Protein AF-A0A0S8DSS9-F1 (afdb_monomer)

Foldseek 3Di:
DVVVLVVVLVVLLVQLVVLLVQLVCLQPPVVVVVVVVQVVCVVVVHHDDDPDPVVSSVVSNVSSVVSNVVSVVSNCCSVPDDD

Sequence (83 aa):
MTLFYWIYKIFGVIIAVVSFIFGGIAIWHPNSVIKFQQRFCERINWKVEPISWEIEIRSTKRFGRILILLGAILLTLIVFIKI

Radius of gyration: 16.42 Å; Cα contacts (8 Å, |Δi|>4): 63; chains: 1; bounding box: 40×16×45 Å

Structure (mmCIF, N/CA/C/O backbone):
data_AF-A0A0S8DSS9-F1
#
_entry.id   AF-A0A0S8DSS9-F1
#
loop_
_atom_site.group_PDB
_atom_site.id
_atom_site.type_symbol
_atom_site.label_atom_id
_atom_site.label_alt_id
_atom_site.label_comp_id
_atom_site.label_asym_id
_atom_site.label_entity_id
_atom_site.label_seq_id
_atom_site.pdbx_PDB_ins_code
_atom_site.Cartn_x
_atom_site.Cartn_y
_atom_site.Cartn_z
_atom_site.occupancy
_atom_site.B_iso_or_equiv
_atom_site.auth_seq_id
_atom_site.auth_comp_id
_atom_site.auth_asym_id
_atom_site.auth_atom_id
_atom_site.pdbx_PDB_model_num
ATOM 1 N N . MET A 1 1 ? 25.371 1.197 -19.082 1.00 63.78 1 MET A N 1
ATOM 2 C CA . MET A 1 1 ? 24.068 1.903 -18.997 1.00 63.78 1 MET A CA 1
ATOM 3 C C . MET A 1 1 ? 22.859 0.965 -18.990 1.00 63.78 1 MET A C 1
ATOM 5 O O . MET A 1 1 ? 21.920 1.246 -18.262 1.00 63.78 1 MET A O 1
ATOM 9 N N . THR A 1 2 ? 22.869 -0.159 -19.715 1.00 78.44 2 THR A N 1
ATOM 10 C CA . THR A 1 2 ? 21.714 -1.077 -19.822 1.00 78.44 2 THR A CA 1
ATOM 11 C C . THR A 1 2 ? 21.317 -1.772 -18.513 1.00 78.44 2 THR A C 1
ATOM 13 O O . THR A 1 2 ? 20.132 -1.872 -18.223 1.00 78.44 2 THR A O 1
ATOM 16 N N . LEU A 1 3 ? 22.270 -2.208 -17.681 1.00 84.62 3 LEU A N 1
ATOM 17 C CA . LEU A 1 3 ? 21.953 -2.878 -16.409 1.00 84.62 3 LEU A CA 1
ATOM 18 C C . LEU A 1 3 ? 21.199 -1.959 -15.430 1.00 84.62 3 LEU A C 1
ATOM 20 O O . LEU A 1 3 ? 20.175 -2.345 -14.878 1.00 84.62 3 LEU A O 1
ATOM 24 N N . PHE A 1 4 ? 21.680 -0.724 -15.258 1.00 85.56 4 PHE A N 1
ATOM 25 C CA . PHE A 1 4 ? 21.059 0.267 -14.374 1.00 85.56 4 PHE A CA 1
ATOM 26 C C . PHE A 1 4 ? 19.630 0.615 -14.815 1.00 85.56 4 PHE A C 1
ATOM 28 O O . PHE A 1 4 ? 18.731 0.731 -13.986 1.00 85.56 4 PHE A O 1
ATOM 35 N N . TYR A 1 5 ? 19.406 0.694 -16.129 1.00 85.00 5 TYR A N 1
ATOM 36 C CA . TYR A 1 5 ? 18.084 0.898 -16.713 1.00 85.00 5 TYR A CA 1
ATOM 37 C C . TYR A 1 5 ? 17.098 -0.214 -16.329 1.00 85.00 5 TYR A C 1
ATOM 39 O O . TYR A 1 5 ? 15.993 0.066 -15.862 1.00 85.00 5 TYR A O 1
ATOM 47 N N . TRP A 1 6 ? 17.503 -1.479 -16.468 1.00 88.81 6 TRP A N 1
ATOM 48 C CA . TRP A 1 6 ? 16.655 -2.613 -16.096 1.00 88.81 6 TRP A CA 1
ATOM 49 C C . TRP A 1 6 ? 16.383 -2.669 -14.593 1.00 88.81 6 TRP A C 1
ATOM 51 O O . TRP A 1 6 ? 15.245 -2.917 -14.201 1.00 88.81 6 TRP A O 1
ATOM 61 N N . ILE A 1 7 ? 17.382 -2.371 -13.757 1.00 91.62 7 ILE A N 1
ATOM 62 C CA . ILE A 1 7 ? 17.211 -2.305 -12.298 1.00 91.62 7 ILE A CA 1
ATOM 63 C C . ILE A 1 7 ? 16.165 -1.250 -11.924 1.00 91.62 7 ILE A C 1
ATOM 65 O O . ILE A 1 7 ? 15.240 -1.555 -11.171 1.00 91.62 7 ILE A O 1
ATOM 69 N N . TYR A 1 8 ? 16.265 -0.040 -12.483 1.00 90.06 8 TYR A N 1
ATOM 70 C CA . TYR A 1 8 ? 15.292 1.026 -12.240 1.00 90.06 8 TYR A CA 1
ATOM 71 C C . TYR A 1 8 ? 13.873 0.605 -12.645 1.00 90.06 8 TYR A C 1
ATOM 73 O O . TYR A 1 8 ? 12.930 0.783 -11.871 1.00 90.06 8 TYR A O 1
ATOM 81 N N . LYS A 1 9 ? 13.716 -0.009 -13.826 1.00 91.44 9 LYS A N 1
ATOM 82 C CA . LYS A 1 9 ? 12.410 -0.488 -14.297 1.00 91.44 9 LYS A CA 1
ATOM 83 C C . LYS A 1 9 ? 11.827 -1.570 -13.397 1.00 91.44 9 LYS A C 1
ATOM 85 O O . LYS A 1 9 ? 10.657 -1.477 -13.034 1.00 91.44 9 LYS A O 1
ATOM 90 N N . ILE A 1 10 ? 12.626 -2.566 -13.013 1.00 93.62 10 ILE A N 1
ATOM 91 C CA . ILE A 1 10 ? 12.189 -3.645 -12.116 1.00 93.62 10 ILE A CA 1
ATOM 92 C C . ILE A 1 10 ? 11.746 -3.059 -10.775 1.00 93.62 10 ILE A C 1
ATOM 94 O O . ILE A 1 10 ? 10.655 -3.369 -10.300 1.00 93.62 10 ILE A O 1
ATOM 98 N N . PHE A 1 11 ? 12.548 -2.168 -10.192 1.00 94.88 11 PHE A N 1
ATOM 99 C CA . PHE A 1 11 ? 12.220 -1.538 -8.918 1.00 94.88 11 PHE A CA 1
ATOM 100 C C . PHE A 1 11 ? 10.936 -0.704 -9.000 1.00 94.88 11 PHE A C 1
ATOM 102 O O . PHE A 1 11 ? 10.062 -0.811 -8.140 1.00 94.88 11 PHE A O 1
ATOM 109 N N . GLY A 1 12 ? 10.774 0.068 -10.074 1.00 94.94 12 GLY A N 1
ATOM 110 C CA . GLY A 1 12 ? 9.563 0.840 -10.316 1.00 94.94 12 GLY A CA 1
ATOM 111 C C . GLY A 1 12 ? 8.313 -0.034 -10.489 1.00 94.94 12 GLY A C 1
ATOM 112 O O . GLY A 1 12 ? 7.264 0.284 -9.930 1.00 94.94 12 GLY A O 1
ATOM 113 N N . VAL A 1 13 ? 8.423 -1.167 -11.193 1.00 95.69 13 VAL A N 1
ATOM 114 C CA . VAL A 1 13 ? 7.326 -2.144 -11.321 1.00 95.69 13 VAL A CA 1
ATOM 115 C C . VAL A 1 13 ? 6.968 -2.738 -9.960 1.00 95.69 13 VAL A C 1
ATOM 117 O O . VAL A 1 13 ? 5.785 -2.822 -9.633 1.00 95.69 13 VAL A O 1
ATOM 120 N N . ILE A 1 14 ? 7.960 -3.089 -9.137 1.00 96.94 14 ILE A N 1
ATOM 121 C CA . ILE A 1 14 ? 7.726 -3.585 -7.773 1.00 96.94 14 ILE A CA 1
ATOM 122 C C . ILE A 1 14 ? 6.956 -2.543 -6.951 1.00 96.94 14 ILE A C 1
ATOM 124 O O . ILE A 1 14 ? 5.944 -2.884 -6.341 1.00 96.94 14 ILE A O 1
ATOM 128 N N . ILE A 1 15 ? 7.370 -1.271 -6.978 1.00 96.75 15 ILE A N 1
ATOM 129 C CA . ILE A 1 15 ? 6.662 -0.188 -6.273 1.00 96.75 15 ILE A CA 1
ATOM 130 C C . ILE A 1 15 ? 5.219 -0.055 -6.771 1.00 96.75 15 ILE A C 1
ATOM 132 O O . ILE A 1 15 ? 4.305 0.101 -5.957 1.00 96.75 15 ILE A O 1
ATOM 136 N N . ALA A 1 16 ? 4.990 -0.137 -8.084 1.00 96.88 16 ALA A N 1
ATOM 137 C CA . ALA A 1 16 ? 3.648 -0.049 -8.653 1.00 96.88 16 ALA A CA 1
ATOM 138 C C . ALA A 1 16 ? 2.758 -1.205 -8.165 1.00 96.88 16 ALA A C 1
ATOM 140 O O . ALA A 1 16 ? 1.653 -0.966 -7.680 1.00 96.88 16 ALA A O 1
ATOM 141 N N . VAL A 1 17 ? 3.262 -2.443 -8.201 1.00 97.69 17 VAL A N 1
ATOM 142 C CA . VAL A 1 17 ? 2.550 -3.635 -7.703 1.00 97.69 17 VAL A CA 1
ATOM 143 C C . VAL A 1 17 ? 2.224 -3.504 -6.215 1.00 97.69 17 VAL A C 1
ATOM 145 O O . VAL A 1 17 ? 1.079 -3.711 -5.814 1.00 97.69 17 VAL A O 1
ATOM 148 N N . VAL A 1 18 ? 3.198 -3.097 -5.401 1.00 97.88 18 VAL A N 1
ATOM 149 C CA . VAL A 1 18 ? 3.010 -2.836 -3.966 1.00 97.88 18 VAL A CA 1
ATOM 150 C C . VAL A 1 18 ? 1.925 -1.776 -3.751 1.00 97.88 18 VAL A C 1
ATOM 152 O O . VAL A 1 18 ? 1.025 -1.970 -2.934 1.00 97.88 18 VAL A O 1
ATOM 155 N N . SER A 1 19 ? 1.942 -0.697 -4.533 1.00 97.75 19 SER A N 1
ATOM 156 C CA . SER A 1 19 ? 0.936 0.370 -4.466 1.00 97.75 19 SER A CA 1
ATOM 157 C C . SER A 1 19 ? -0.472 -0.135 -4.798 1.00 97.75 19 SER A C 1
ATOM 159 O O . SER A 1 19 ? -1.431 0.230 -4.119 1.00 97.75 19 SER A O 1
ATOM 161 N N . PHE A 1 20 ? -0.617 -1.025 -5.782 1.00 98.06 20 PHE A N 1
ATOM 162 C CA . PHE A 1 20 ? -1.911 -1.640 -6.086 1.00 98.06 20 PHE A CA 1
ATOM 163 C C . PHE A 1 20 ? -2.399 -2.558 -4.964 1.00 98.06 20 PHE A C 1
ATOM 165 O O . PHE A 1 20 ? -3.565 -2.474 -4.576 1.00 98.06 20 PHE A O 1
ATOM 172 N N . ILE A 1 21 ? -1.516 -3.392 -4.408 1.00 98.25 21 ILE A N 1
ATOM 173 C CA . ILE A 1 21 ? -1.864 -4.326 -3.328 1.00 98.25 21 ILE A CA 1
ATOM 174 C C . ILE A 1 21 ? -2.297 -3.556 -2.078 1.00 98.25 21 ILE A C 1
ATOM 176 O O . ILE A 1 21 ? -3.415 -3.736 -1.594 1.00 98.25 21 ILE A O 1
ATOM 180 N N . PHE A 1 22 ? -1.448 -2.662 -1.566 1.00 97.62 22 PHE A N 1
ATOM 181 C CA . PHE A 1 22 ? -1.759 -1.911 -0.349 1.00 97.62 22 PHE A CA 1
ATOM 182 C C . PHE A 1 22 ? -2.898 -0.915 -0.561 1.00 97.62 22 PHE A C 1
ATOM 184 O O . PHE A 1 22 ? -3.732 -0.741 0.330 1.00 97.62 22 PHE A O 1
ATOM 191 N N . GLY A 1 23 ? -2.987 -0.311 -1.747 1.00 97.88 23 GLY A N 1
ATOM 192 C CA . GLY A 1 23 ? -4.093 0.565 -2.105 1.00 97.88 23 GLY A CA 1
ATOM 193 C C . GLY A 1 23 ? -5.429 -0.176 -2.124 1.00 97.88 23 GLY A C 1
ATOM 194 O O . GLY A 1 23 ? -6.407 0.302 -1.547 1.00 97.88 23 GLY A O 1
ATOM 195 N N . GLY A 1 24 ? -5.451 -1.384 -2.693 1.00 98.19 24 GLY A N 1
ATOM 196 C CA . GLY A 1 24 ? -6.604 -2.278 -2.661 1.00 98.19 24 GLY A CA 1
ATOM 197 C C . GLY A 1 24 ? -6.998 -2.664 -1.236 1.00 98.19 24 GLY A C 1
ATOM 198 O O . GLY A 1 24 ? -8.149 -2.473 -0.839 1.00 98.19 24 GLY A O 1
ATOM 199 N N . ILE A 1 25 ? -6.040 -3.127 -0.426 1.00 98.25 25 ILE A N 1
ATOM 200 C CA . ILE A 1 25 ? -6.281 -3.484 0.983 1.00 98.25 25 ILE A CA 1
ATOM 201 C C . ILE A 1 25 ? -6.874 -2.297 1.758 1.00 98.25 25 ILE A C 1
ATOM 203 O O . ILE A 1 25 ? -7.829 -2.481 2.511 1.00 98.25 25 ILE A O 1
ATOM 207 N N . ALA A 1 26 ? -6.377 -1.076 1.548 1.00 97.88 26 ALA A N 1
ATOM 208 C CA . ALA A 1 26 ? -6.904 0.124 2.201 1.00 97.88 26 ALA A CA 1
ATOM 209 C C . ALA A 1 26 ? -8.343 0.473 1.777 1.00 97.88 26 ALA A C 1
ATOM 211 O O . ALA A 1 26 ? -9.099 1.042 2.568 1.00 97.88 26 ALA A O 1
ATOM 212 N N . ILE A 1 27 ? -8.751 0.113 0.557 1.00 98.06 27 ILE 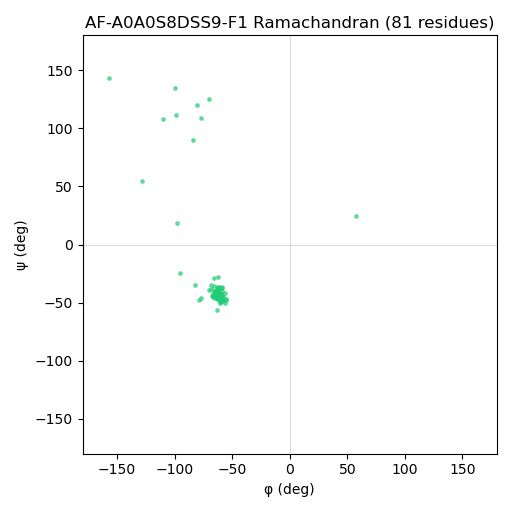A N 1
ATOM 213 C CA . ILE A 1 27 ? -10.120 0.325 0.069 1.00 98.06 27 ILE A CA 1
ATOM 214 C C . ILE A 1 27 ? -11.082 -0.734 0.622 1.00 98.06 27 ILE A C 1
ATOM 216 O O . ILE A 1 27 ? -12.165 -0.378 1.102 1.00 98.06 27 IL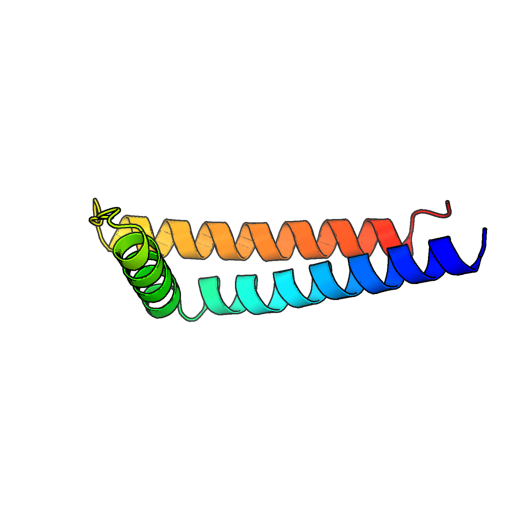E A O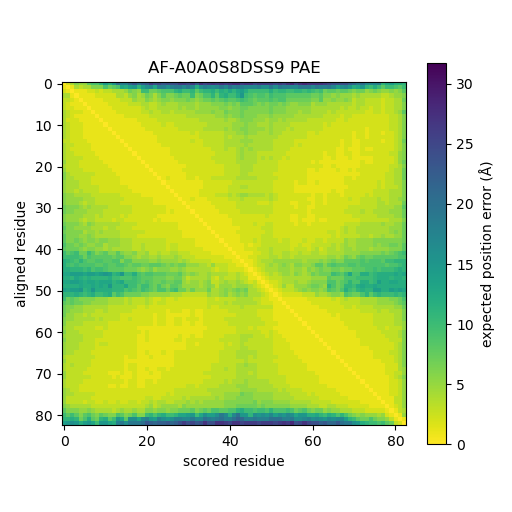 1
ATOM 220 N N . TRP A 1 28 ? -10.702 -2.015 0.560 1.00 98.19 28 TRP A N 1
ATOM 221 C CA . TRP A 1 28 ? -11.564 -3.140 0.951 1.00 98.19 28 TRP A CA 1
ATOM 222 C C . TRP A 1 28 ? -11.580 -3.403 2.459 1.00 98.19 28 TRP A C 1
ATOM 224 O O . TRP A 1 28 ? -12.626 -3.740 3.012 1.00 98.19 28 TRP A O 1
ATOM 234 N N . HIS A 1 29 ? -10.456 -3.193 3.144 1.00 97.69 29 HIS A N 1
ATOM 235 C CA . HIS A 1 29 ? -10.289 -3.482 4.571 1.00 97.69 29 HIS A CA 1
ATOM 236 C C . HIS A 1 29 ? -9.736 -2.280 5.362 1.00 97.69 29 HIS A C 1
ATOM 238 O O . HIS A 1 29 ? -8.751 -2.421 6.096 1.00 97.69 29 HIS A O 1
ATOM 244 N N . PRO A 1 30 ? -10.377 -1.095 5.293 1.00 96.62 30 PRO A N 1
ATOM 245 C CA . PRO A 1 30 ? -9.877 0.122 5.940 1.00 96.62 30 PRO A CA 1
ATOM 246 C C . PRO A 1 30 ? -9.729 -0.038 7.457 1.00 96.62 30 PRO A C 1
ATOM 248 O O . PRO A 1 30 ? -8.741 0.412 8.023 1.00 96.62 30 PRO A O 1
ATOM 251 N N . ASN A 1 31 ? -10.649 -0.756 8.111 1.00 96.19 31 ASN A N 1
ATOM 252 C CA . ASN A 1 31 ? -10.600 -1.006 9.556 1.00 96.19 31 ASN A CA 1
ATOM 253 C C . ASN A 1 31 ? -9.310 -1.725 9.980 1.00 96.19 31 ASN A C 1
ATOM 255 O O . ASN A 1 31 ? -8.732 -1.407 11.017 1.00 96.19 31 ASN A O 1
ATOM 259 N N . SER A 1 32 ? -8.855 -2.699 9.188 1.00 95.88 32 SER A N 1
ATOM 260 C CA . SER A 1 32 ? -7.622 -3.441 9.468 1.00 95.88 32 SER A CA 1
ATOM 261 C C . SER A 1 32 ? -6.393 -2.560 9.273 1.00 95.88 32 SER A C 1
ATOM 263 O O . SER A 1 32 ? -5.467 -2.624 10.079 1.00 95.88 32 SER A O 1
ATOM 265 N N . VAL A 1 33 ? -6.404 -1.708 8.244 1.00 96.56 33 VAL A N 1
ATOM 266 C CA . VAL A 1 33 ? -5.320 -0.755 7.967 1.00 96.56 33 VAL A CA 1
ATOM 267 C C . VAL A 1 33 ? -5.202 0.288 9.076 1.00 96.56 33 VAL A C 1
ATOM 269 O O . VAL A 1 33 ? -4.102 0.517 9.567 1.00 96.56 33 VAL A O 1
ATOM 272 N N . ILE A 1 34 ? -6.321 0.852 9.532 1.00 95.88 34 ILE A N 1
ATOM 273 C CA . ILE A 1 34 ? -6.343 1.818 10.639 1.00 95.88 34 ILE A CA 1
ATOM 274 C C . ILE A 1 34 ? -5.813 1.175 11.928 1.00 95.88 34 ILE A C 1
ATOM 276 O O . ILE A 1 34 ? -4.931 1.729 12.577 1.00 95.88 34 ILE A O 1
ATOM 280 N N . LYS A 1 35 ? -6.265 -0.040 12.270 1.00 94.69 35 LYS A N 1
ATOM 281 C CA . LYS A 1 35 ? -5.752 -0.766 13.448 1.00 94.69 35 LYS A CA 1
ATOM 282 C C . LYS A 1 35 ? -4.261 -1.079 13.336 1.00 94.69 35 LYS A C 1
ATOM 284 O O . LYS A 1 35 ? -3.546 -1.028 14.333 1.00 94.69 35 LYS A O 1
ATOM 289 N N . PHE A 1 36 ? -3.784 -1.429 12.143 1.00 94.62 36 PHE A N 1
ATOM 290 C CA . PHE A 1 36 ? -2.358 -1.640 11.908 1.00 94.62 36 PHE A CA 1
ATOM 291 C C . PHE A 1 36 ? -1.565 -0.344 12.117 1.00 94.62 36 PHE A C 1
ATOM 293 O O . PHE A 1 36 ? -0.551 -0.368 12.812 1.00 94.62 36 PHE A O 1
ATOM 300 N N . GLN A 1 37 ? -2.057 0.778 11.585 1.00 93.94 37 GLN A N 1
ATOM 301 C CA . GLN A 1 37 ? -1.465 2.100 11.788 1.00 93.94 37 GLN A CA 1
ATOM 302 C C . GLN A 1 37 ? -1.405 2.456 13.278 1.00 93.94 37 GLN A C 1
ATOM 304 O O . GLN A 1 37 ? -0.338 2.818 13.763 1.00 93.94 37 GLN A O 1
ATOM 309 N N . GLN A 1 38 ? -2.507 2.294 14.013 1.00 94.00 38 GLN A N 1
ATOM 310 C CA . GLN A 1 38 ? -2.563 2.553 15.456 1.00 94.00 38 GLN A CA 1
ATOM 311 C C . GLN A 1 38 ? -1.517 1.728 16.214 1.00 94.00 38 GLN A C 1
ATOM 313 O O . GLN A 1 38 ? -0.690 2.294 16.921 1.00 94.00 38 GLN A O 1
ATOM 318 N N . ARG A 1 39 ? -1.459 0.410 15.973 1.00 93.81 39 ARG A N 1
ATOM 319 C CA . ARG A 1 39 ? -0.458 -0.476 16.597 1.00 93.81 39 ARG A CA 1
ATOM 320 C C . ARG A 1 39 ? 0.978 -0.100 16.242 1.00 93.81 39 ARG A C 1
ATOM 322 O O . ARG A 1 39 ? 1.880 -0.270 17.057 1.00 93.81 39 ARG A O 1
ATOM 329 N N . PHE A 1 40 ? 1.223 0.351 15.014 1.00 94.06 40 PHE A N 1
ATOM 330 C CA . PHE A 1 40 ? 2.551 0.793 14.600 1.00 94.06 40 PHE A CA 1
ATOM 331 C C . PHE A 1 40 ? 2.956 2.078 15.331 1.00 94.06 40 PHE A C 1
ATOM 333 O O . PHE A 1 40 ? 4.067 2.158 15.851 1.00 94.06 40 PHE A O 1
ATOM 340 N N . CYS A 1 41 ? 2.047 3.048 15.428 1.00 93.56 41 CYS A N 1
ATOM 341 C CA . CYS A 1 41 ? 2.270 4.284 16.172 1.00 93.56 41 CYS A CA 1
ATOM 342 C C . CYS A 1 41 ? 2.468 4.024 17.677 1.00 93.56 41 CYS A C 1
ATOM 344 O O . CYS A 1 41 ? 3.372 4.594 18.284 1.00 93.56 41 CYS A O 1
ATOM 346 N N . GLU A 1 42 ? 1.721 3.089 18.266 1.00 94.12 42 GLU A N 1
ATOM 347 C CA . GLU A 1 42 ? 1.898 2.682 19.667 1.00 94.12 42 GLU A CA 1
ATOM 348 C C . GLU A 1 42 ? 3.312 2.153 19.954 1.00 94.12 42 GLU A C 1
ATOM 350 O O . GLU A 1 42 ? 3.871 2.445 21.010 1.00 94.12 42 GLU A O 1
ATOM 355 N N . ARG A 1 43 ? 3.941 1.435 19.009 1.00 93.50 43 ARG A N 1
ATOM 356 C CA . ARG A 1 43 ? 5.320 0.930 19.177 1.00 93.50 43 ARG A CA 1
ATOM 357 C C . ARG A 1 43 ? 6.358 2.038 19.329 1.00 93.50 43 ARG A C 1
ATOM 359 O O . ARG A 1 43 ? 7.382 1.810 19.963 1.00 93.50 43 ARG A O 1
ATOM 366 N N . ILE A 1 44 ? 6.102 3.212 18.759 1.00 94.31 44 ILE A N 1
ATOM 367 C CA . ILE A 1 44 ? 6.960 4.397 18.899 1.00 94.31 44 ILE A CA 1
ATOM 368 C C . ILE A 1 44 ? 6.440 5.357 19.982 1.00 94.31 44 ILE A C 1
ATOM 370 O O . ILE A 1 44 ? 6.811 6.526 20.002 1.00 94.31 44 ILE A O 1
ATOM 374 N N . ASN A 1 45 ? 5.577 4.862 20.879 1.00 91.56 45 ASN A N 1
ATOM 375 C CA . ASN A 1 45 ? 4.923 5.612 21.953 1.00 91.56 45 ASN A CA 1
ATOM 376 C C . ASN A 1 45 ? 4.089 6.814 21.460 1.00 91.56 45 ASN A C 1
ATOM 378 O O . ASN A 1 45 ? 3.862 7.774 22.197 1.00 91.56 45 ASN A O 1
ATOM 382 N N . TRP A 1 46 ? 3.625 6.765 20.207 1.00 92.38 46 TRP A N 1
ATOM 383 C CA . TRP A 1 46 ? 2.769 7.782 19.611 1.00 92.38 46 TRP A CA 1
ATOM 384 C C . TRP A 1 46 ? 1.310 7.325 19.665 1.00 92.38 46 TRP A C 1
ATOM 386 O O . TRP A 1 46 ? 0.906 6.401 18.957 1.00 92.38 46 TRP A O 1
ATOM 396 N N . LYS A 1 47 ? 0.490 7.989 20.482 1.00 87.19 47 LYS A N 1
ATOM 39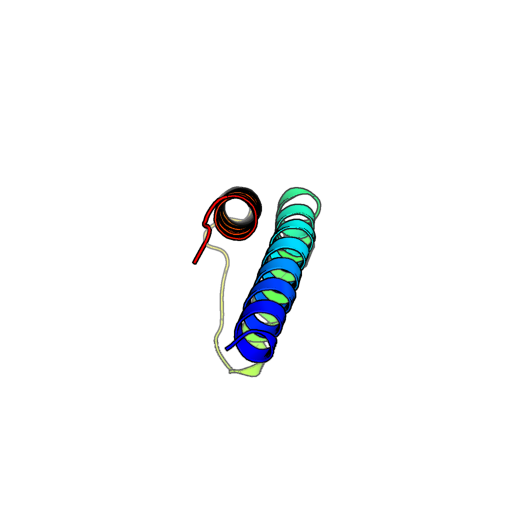7 C CA . LYS A 1 47 ? -0.949 7.706 20.547 1.00 87.19 47 LYS A CA 1
ATOM 398 C C . LYS A 1 47 ? -1.675 8.394 19.393 1.00 87.19 47 LYS A C 1
ATOM 400 O O . LYS A 1 47 ? -1.638 9.615 19.275 1.00 87.19 47 LYS A O 1
ATOM 405 N N . VAL A 1 48 ? -2.337 7.606 18.548 1.00 87.25 48 VAL A N 1
ATOM 406 C CA . VAL A 1 48 ? -3.245 8.106 17.505 1.00 87.25 48 VAL A CA 1
ATOM 407 C C . VAL A 1 48 ? -4.664 7.729 17.895 1.00 87.25 48 VAL A C 1
ATOM 409 O O . VAL A 1 48 ? -5.033 6.558 17.822 1.00 87.25 48 VAL A O 1
ATOM 412 N N . GLU A 1 49 ? -5.453 8.718 18.305 1.00 87.00 49 GLU A N 1
ATOM 413 C CA . GLU A 1 49 ? -6.875 8.537 18.590 1.00 87.00 49 GLU A CA 1
ATOM 414 C C . GLU A 1 49 ? -7.724 9.019 17.408 1.00 87.00 49 GLU A C 1
ATOM 416 O O . GLU A 1 49 ? -7.468 10.099 16.863 1.00 87.00 49 GLU A O 1
ATOM 421 N N . PRO A 1 50 ? -8.735 8.236 16.994 1.00 84.50 50 PRO A N 1
ATOM 422 C CA . PRO A 1 50 ? -9.588 8.611 15.884 1.00 84.50 50 PRO A CA 1
ATOM 423 C C . PRO A 1 50 ? -10.487 9.785 16.263 1.00 84.50 50 PRO A C 1
ATOM 425 O O . PRO A 1 50 ? -11.274 9.695 17.199 1.00 84.50 50 PRO A O 1
ATOM 428 N N . ILE A 1 51 ? -10.445 10.861 15.471 1.00 84.25 51 ILE A N 1
ATOM 429 C CA . ILE A 1 51 ? -11.372 11.999 15.621 1.00 84.25 51 ILE A CA 1
ATOM 430 C C . ILE A 1 51 ? -12.818 11.520 15.427 1.00 84.25 51 ILE A C 1
ATOM 432 O O . ILE A 1 51 ? -13.722 11.869 16.179 1.00 84.25 51 ILE A O 1
ATOM 436 N N . SER A 1 52 ? -13.039 10.707 14.392 1.00 93.31 52 SER A N 1
ATOM 437 C CA . SER A 1 52 ? -14.251 9.907 14.231 1.00 93.31 52 SER A CA 1
ATOM 438 C C . SER A 1 52 ? -13.972 8.723 13.317 1.00 93.31 52 SER A C 1
ATOM 440 O O . SER A 1 52 ? -13.246 8.833 12.323 1.00 93.31 52 SER A O 1
ATOM 442 N N . TRP A 1 53 ? -14.596 7.592 13.627 1.00 93.56 53 TRP A N 1
ATOM 443 C CA . TRP A 1 53 ? -14.365 6.352 12.893 1.00 93.56 53 TRP A CA 1
ATOM 444 C C . TRP A 1 53 ? -14.775 6.451 11.416 1.00 93.56 53 TRP A C 1
ATOM 446 O O . TRP A 1 53 ? -14.090 5.956 10.523 1.00 93.56 53 TRP A O 1
ATOM 456 N N . GLU A 1 54 ? -15.862 7.166 11.128 1.00 95.25 54 GLU A N 1
ATOM 457 C CA . GLU A 1 54 ? -16.345 7.367 9.760 1.00 95.25 54 GLU A CA 1
ATOM 458 C C . GLU A 1 54 ? -15.411 8.237 8.912 1.00 95.25 54 GLU A C 1
ATOM 460 O O . GLU A 1 54 ? -15.239 7.986 7.713 1.00 95.25 54 GLU A O 1
ATOM 465 N N . ILE A 1 55 ? -14.815 9.281 9.502 1.00 95.06 55 ILE A N 1
ATOM 466 C CA . ILE A 1 55 ? -13.838 10.117 8.795 1.00 95.06 55 ILE A CA 1
ATOM 467 C C . ILE A 1 55 ? -12.585 9.299 8.505 1.00 95.06 55 ILE A C 1
ATOM 469 O O . ILE A 1 55 ? -12.105 9.341 7.371 1.00 95.06 55 ILE A O 1
ATOM 473 N N . GLU A 1 56 ? -12.095 8.515 9.466 1.00 95.56 56 GLU A N 1
ATOM 474 C CA . GLU A 1 56 ? -10.916 7.679 9.245 1.00 95.56 56 GLU A CA 1
ATOM 475 C C . GLU A 1 56 ? -11.143 6.646 8.147 1.00 95.56 56 GLU A C 1
ATOM 477 O O . GLU A 1 56 ? -10.355 6.592 7.206 1.00 95.56 56 GLU A O 1
ATOM 482 N N . ILE A 1 57 ? -12.267 5.922 8.160 1.00 97.00 57 ILE A N 1
ATOM 483 C CA . ILE A 1 57 ? -12.599 4.971 7.088 1.00 97.00 57 ILE A CA 1
ATOM 484 C C . ILE A 1 57 ? -12.596 5.661 5.719 1.00 97.00 57 ILE A C 1
ATOM 486 O O . ILE A 1 57 ? -12.027 5.138 4.753 1.00 97.00 57 ILE A O 1
ATOM 490 N N . ARG A 1 58 ? -13.231 6.835 5.602 1.00 97.19 58 ARG A N 1
ATOM 491 C CA . ARG A 1 58 ? -13.276 7.580 4.333 1.00 97.19 58 ARG A CA 1
ATOM 492 C C . ARG A 1 58 ? -11.885 8.034 3.898 1.00 97.19 58 ARG A C 1
ATOM 494 O O . ARG A 1 58 ? -11.571 7.938 2.707 1.00 97.19 58 ARG A O 1
ATOM 501 N N . SER A 1 59 ? -11.063 8.493 4.833 1.00 96.69 59 SER A N 1
ATOM 502 C CA . SER A 1 59 ? -9.687 8.924 4.585 1.00 9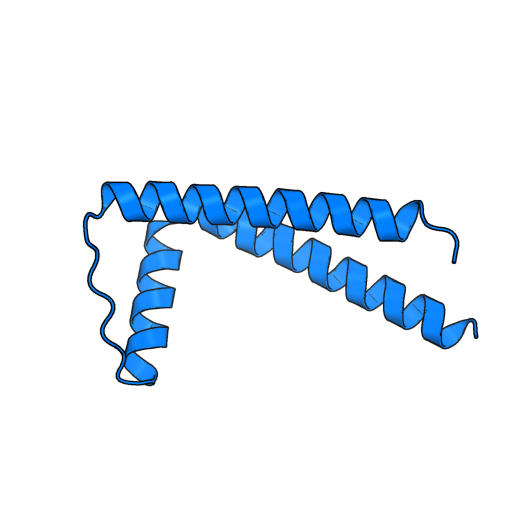6.69 59 SER A CA 1
ATOM 503 C C . SER A 1 59 ? -8.789 7.759 4.180 1.00 96.69 59 SER A C 1
ATOM 505 O O . SER A 1 59 ? -8.101 7.869 3.169 1.00 96.69 59 SER A O 1
ATOM 507 N N . THR A 1 60 ? -8.867 6.607 4.846 1.00 97.50 60 THR A N 1
ATOM 508 C CA . THR A 1 60 ? -8.116 5.395 4.479 1.00 97.50 60 THR A CA 1
ATOM 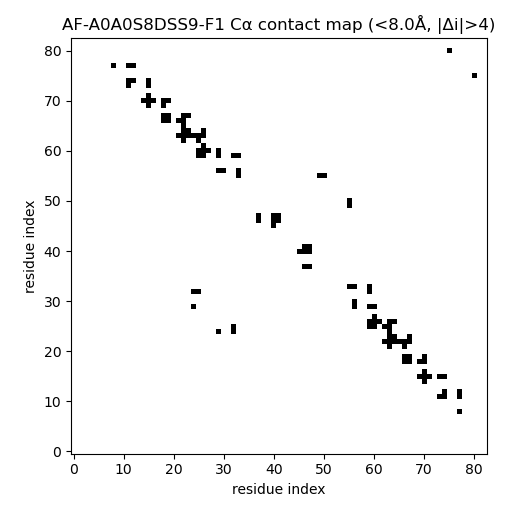509 C C . THR A 1 60 ? -8.515 4.884 3.095 1.00 97.50 60 THR A C 1
ATOM 511 O O . THR A 1 60 ? -7.650 4.569 2.278 1.00 97.50 60 THR A O 1
ATOM 514 N N . LYS A 1 61 ? -9.811 4.907 2.753 1.00 98.12 61 LYS A N 1
ATOM 515 C CA . LYS A 1 61 ? -10.271 4.584 1.390 1.00 98.12 61 LYS A CA 1
ATOM 516 C C . LYS A 1 61 ? -9.801 5.606 0.347 1.00 98.12 61 LYS A C 1
ATOM 518 O O . LYS A 1 61 ? -9.557 5.247 -0.804 1.00 98.12 61 LYS A O 1
ATOM 523 N N . ARG A 1 62 ? -9.715 6.899 0.691 1.00 98.25 62 ARG A N 1
ATOM 524 C CA . ARG A 1 62 ? -9.127 7.931 -0.191 1.00 98.25 62 ARG A CA 1
ATOM 525 C C . ARG A 1 62 ? -7.635 7.687 -0.388 1.00 98.25 62 ARG A C 1
ATOM 527 O O . ARG A 1 62 ? -7.196 7.684 -1.531 1.00 98.25 62 ARG A O 1
ATOM 534 N N . PHE A 1 63 ? -6.904 7.411 0.687 1.00 97.69 63 PHE A N 1
ATOM 535 C CA . PHE A 1 63 ? -5.490 7.054 0.641 1.00 97.69 63 PHE A CA 1
ATOM 536 C C . PHE A 1 63 ? -5.254 5.850 -0.273 1.00 97.69 63 PHE A C 1
ATOM 538 O O . PHE A 1 63 ? -4.430 5.934 -1.177 1.00 97.69 63 PHE A O 1
ATOM 545 N N . GLY A 1 64 ? -6.049 4.784 -0.135 1.00 98.06 64 GLY A N 1
ATOM 546 C CA . GLY A 1 64 ? -5.947 3.617 -1.011 1.00 98.06 64 GLY A CA 1
ATOM 547 C C . GLY A 1 64 ? -6.167 3.936 -2.494 1.00 98.06 64 GLY A C 1
ATOM 548 O O . GLY A 1 64 ? -5.394 3.496 -3.341 1.00 98.06 64 GLY A O 1
ATOM 549 N N . ARG A 1 65 ? -7.165 4.773 -2.818 1.00 98.50 65 ARG A N 1
ATOM 550 C CA . ARG A 1 65 ? -7.405 5.241 -4.199 1.00 98.50 65 ARG A CA 1
ATOM 551 C C . ARG A 1 65 ? -6.245 6.067 -4.748 1.00 98.50 65 ARG A C 1
ATOM 553 O O . ARG A 1 65 ? -5.874 5.886 -5.902 1.00 98.50 65 ARG A O 1
ATOM 560 N N . ILE A 1 66 ? -5.677 6.950 -3.929 1.00 98.25 66 ILE A N 1
ATOM 561 C CA . ILE A 1 66 ? -4.503 7.746 -4.302 1.00 98.25 66 ILE A CA 1
ATOM 562 C C . ILE A 1 66 ? -3.304 6.825 -4.552 1.00 98.25 66 ILE A C 1
ATOM 564 O O . ILE A 1 66 ? -2.613 7.006 -5.549 1.00 98.25 66 ILE A O 1
ATOM 568 N N . LEU A 1 67 ? -3.094 5.805 -3.713 1.00 97.69 67 LEU A N 1
ATOM 569 C CA . LEU A 1 67 ? -2.017 4.827 -3.887 1.00 97.69 67 LEU A CA 1
ATOM 570 C C . LEU A 1 67 ? -2.131 4.093 -5.230 1.00 97.69 67 LEU A C 1
ATOM 572 O O . LEU A 1 67 ? -1.158 4.010 -5.975 1.00 97.69 67 LEU A O 1
ATOM 576 N N . ILE A 1 68 ? -3.335 3.620 -5.566 1.00 98.19 68 ILE A N 1
ATOM 577 C CA . ILE A 1 68 ? -3.623 2.969 -6.853 1.00 98.19 68 ILE A CA 1
ATOM 578 C C . ILE A 1 68 ? -3.362 3.929 -8.018 1.00 98.19 68 ILE A C 1
ATOM 580 O O . ILE A 1 68 ? -2.718 3.544 -8.993 1.00 98.19 68 ILE A O 1
ATOM 584 N N . LEU A 1 69 ? -3.830 5.178 -7.921 1.00 98.31 69 LEU A N 1
ATOM 585 C CA . LEU A 1 69 ? -3.631 6.185 -8.964 1.00 98.31 69 LEU A CA 1
ATOM 586 C C . LEU A 1 69 ? -2.141 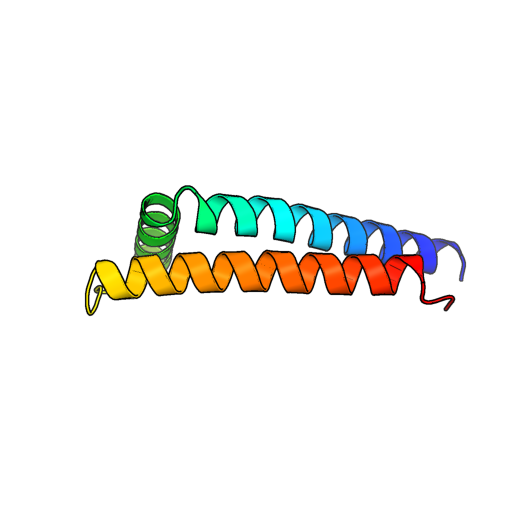6.475 -9.190 1.00 98.31 69 LEU A C 1
ATOM 588 O O . LEU A 1 69 ? -1.687 6.482 -10.332 1.00 98.31 69 LEU A O 1
ATOM 592 N N . LEU A 1 70 ? -1.371 6.668 -8.118 1.00 97.44 70 LEU A N 1
ATOM 593 C CA . LEU A 1 70 ? 0.074 6.891 -8.202 1.00 97.44 70 LEU A CA 1
ATOM 594 C C . LEU A 1 70 ? 0.807 5.669 -8.765 1.00 97.44 70 LEU A C 1
ATOM 596 O O . LEU A 1 70 ? 1.690 5.833 -9.604 1.00 97.44 70 LEU A O 1
ATOM 600 N N . GLY A 1 71 ? 0.408 4.455 -8.373 1.00 97.50 71 GLY A N 1
ATOM 601 C CA . GLY A 1 71 ? 0.926 3.212 -8.947 1.00 97.50 71 GLY A CA 1
ATOM 602 C C . GLY A 1 71 ? 0.677 3.114 -10.456 1.00 97.50 71 GLY A C 1
ATOM 603 O O . GLY A 1 71 ? 1.587 2.771 -11.209 1.00 97.50 71 GLY A O 1
ATOM 604 N N . ALA A 1 72 ? -0.521 3.487 -10.917 1.00 97.31 72 ALA A N 1
ATOM 605 C CA . ALA A 1 72 ? -0.869 3.513 -12.338 1.00 97.31 72 ALA A CA 1
ATOM 606 C C . ALA A 1 72 ? -0.081 4.573 -13.123 1.00 97.31 72 ALA A C 1
ATOM 608 O O . ALA A 1 72 ? 0.419 4.285 -14.214 1.00 97.31 72 ALA A O 1
ATOM 609 N N . ILE A 1 73 ? 0.078 5.777 -12.563 1.00 97.12 73 ILE A N 1
ATOM 610 C CA . ILE A 1 73 ? 0.904 6.836 -13.160 1.00 97.12 73 ILE A CA 1
ATOM 611 C C . ILE A 1 73 ? 2.352 6.357 -13.276 1.00 97.12 73 ILE A C 1
ATOM 613 O O . ILE A 1 73 ? 2.923 6.418 -14.361 1.00 97.12 73 ILE A O 1
ATOM 617 N N . LEU A 1 74 ? 2.928 5.815 -12.200 1.00 95.62 74 LEU A N 1
ATOM 618 C CA . LEU A 1 74 ? 4.299 5.305 -12.198 1.00 95.62 74 LEU A CA 1
ATOM 619 C C . LEU A 1 74 ? 4.499 4.205 -13.248 1.00 95.62 74 LEU A C 1
ATOM 621 O O . LEU A 1 74 ? 5.464 4.254 -14.008 1.00 95.62 74 LEU A O 1
ATOM 625 N N . LEU A 1 75 ? 3.574 3.246 -13.332 1.00 94.56 75 LEU A N 1
ATOM 626 C CA . LEU A 1 75 ? 3.633 2.178 -14.329 1.00 94.56 75 LEU A CA 1
ATOM 627 C C . LEU A 1 75 ? 3.586 2.737 -15.758 1.00 94.56 75 LEU A C 1
ATOM 629 O O . LEU A 1 75 ? 4.369 2.319 -16.609 1.00 94.56 75 LEU A O 1
ATOM 633 N N . THR A 1 76 ? 2.719 3.722 -16.000 1.00 94.12 76 THR A N 1
ATOM 634 C CA . THR A 1 76 ? 2.626 4.423 -17.289 1.00 94.12 76 THR A CA 1
ATOM 635 C C . THR A 1 76 ? 3.956 5.101 -17.623 1.00 94.12 76 THR A C 1
ATOM 637 O O . THR A 1 76 ? 4.490 4.914 -18.714 1.00 94.12 76 THR A O 1
ATOM 640 N N . LEU A 1 77 ? 4.555 5.819 -16.672 1.00 92.62 77 LEU A N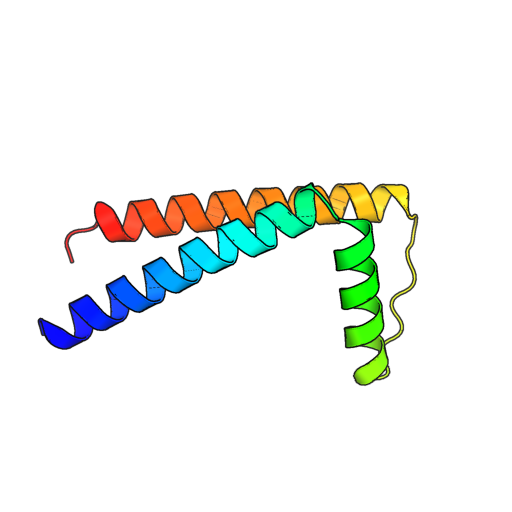 1
ATOM 641 C CA . LEU A 1 77 ? 5.852 6.466 -16.875 1.00 92.62 77 LEU A CA 1
ATOM 642 C C . LEU A 1 77 ? 6.945 5.438 -17.209 1.00 92.62 77 LEU A C 1
ATOM 644 O O . LEU A 1 77 ? 7.681 5.634 -18.168 1.00 92.62 77 LEU A O 1
ATOM 648 N N . ILE A 1 78 ? 7.015 4.308 -16.504 1.00 91.81 78 ILE A N 1
ATOM 649 C CA . ILE A 1 78 ? 8.024 3.259 -16.749 1.00 91.81 78 ILE A CA 1
ATOM 650 C C . ILE A 1 78 ? 7.891 2.626 -18.144 1.00 91.81 78 ILE A C 1
ATOM 652 O O . ILE A 1 78 ? 8.898 2.272 -18.770 1.00 91.81 78 ILE A O 1
ATOM 656 N N . VAL A 1 79 ? 6.657 2.446 -18.620 1.00 88.75 79 VAL A N 1
ATOM 657 C CA . VAL A 1 79 ? 6.375 1.824 -19.920 1.00 88.75 79 VAL A CA 1
ATOM 658 C C . VAL A 1 79 ? 6.635 2.798 -21.068 1.00 88.75 79 VAL A C 1
ATOM 660 O O . VAL A 1 79 ? 7.277 2.419 -22.049 1.00 88.75 79 VAL A O 1
ATOM 663 N N . PHE A 1 80 ? 6.154 4.037 -20.954 1.00 86.94 80 PHE A N 1
ATOM 664 C CA . PHE A 1 80 ? 6.118 4.986 -22.070 1.00 86.94 80 PHE A CA 1
ATOM 665 C C . PHE A 1 80 ? 7.310 5.940 -22.120 1.00 86.94 80 PHE A C 1
ATOM 667 O O . PHE A 1 80 ? 7.655 6.415 -23.204 1.00 86.94 80 PHE A O 1
ATOM 674 N N . ILE A 1 81 ? 7.976 6.200 -20.994 1.00 82.00 81 ILE A N 1
ATOM 675 C CA . ILE A 1 81 ? 9.200 6.996 -21.009 1.00 82.00 81 ILE A CA 1
ATOM 676 C C . ILE A 1 81 ? 10.347 6.116 -21.512 1.00 82.00 81 ILE A C 1
ATOM 678 O O . ILE A 1 81 ? 10.834 5.207 -20.835 1.00 82.00 81 ILE A O 1
ATOM 682 N N . LYS A 1 82 ? 10.798 6.419 -22.730 1.00 65.88 82 LYS A N 1
ATOM 683 C CA . LYS A 1 82 ? 12.078 5.957 -23.265 1.00 65.88 82 LYS A CA 1
ATOM 684 C C . LYS A 1 82 ? 13.168 6.916 -22.773 1.00 65.88 82 LYS A C 1
ATOM 686 O O . LY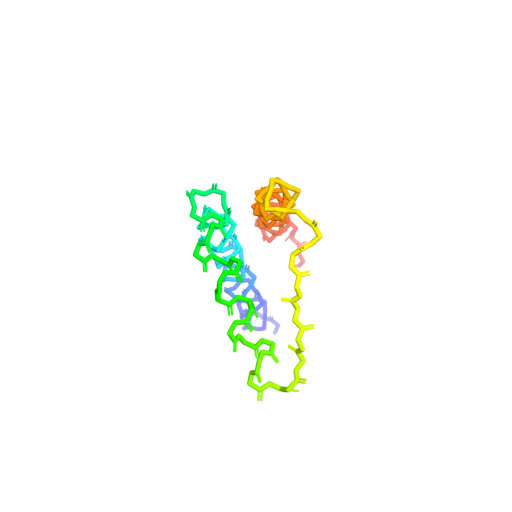S A 1 82 ? 13.398 7.940 -23.404 1.00 65.88 82 LYS A O 1
ATOM 691 N N . ILE A 1 83 ? 13.760 6.612 -21.615 1.00 59.62 83 ILE A N 1
ATOM 692 C CA . ILE A 1 83 ? 15.082 7.136 -21.216 1.00 59.62 83 ILE A CA 1
ATOM 693 C C . ILE A 1 83 ? 16.155 6.320 -21.927 1.00 59.62 83 ILE A C 1
ATOM 695 O O . ILE A 1 83 ? 15.985 5.077 -21.966 1.00 59.62 83 ILE A O 1
#

pLDDT: mean 93.06, std 7.3, range [59.62, 98.5]

Solvent-accessible surface area (backbone atoms only — not comparable to full-atom values): 4440 Å² total; per-residue (Å²): 115,69,68,63,52,52,51,52,48,53,52,50,49,50,52,20,52,50,24,41,54,54,12,48,45,20,51,79,40,24,70,61,49,52,52,48,51,38,56,55,33,47,76,74,74,38,87,71,79,77,93,41,70,70,59,50,45,54,48,37,30,48,51,10,53,51,33,34,51,51,18,51,51,51,46,48,48,63,73,71,55,85,125

Secondary structure (DSSP, 8-state):
-HHHHHHHHHHHHHHHHHHHHHHHHHHH-HHHHHHHHHHHHHHTT-----S-HHHHHHHHHHHHHHHHHHHHHHHHHHHH---

Mean predicted aligned error: 4.09 Å

Nearest PDB structures (foldseek):
  2f1m-assembly1_B  TM=6.168E-01  e=6.879E+00  Escherichia coli
  5zhy-assembly1_A  TM=4.882E-01  e=5.142E+00  Human coronavirus 229E